Protein AF-A0A7R8UGR6-F1 (afdb_monomer)

Solvent-accessible surface area (backbone atoms only — not comparable to full-atom values): 8004 Å² total; per-residue (Å²): 139,78,96,63,92,82,66,78,64,69,28,29,43,31,26,79,87,44,77,44,77,36,47,58,69,53,43,36,77,51,13,57,44,44,37,56,45,52,74,43,79,51,64,78,60,85,64,46,69,46,80,46,58,93,48,58,53,70,36,54,51,51,53,52,47,24,60,75,66,64,51,84,88,84,47,89,92,46,41,62,59,38,37,55,51,24,58,71,39,39,22,60,75,56,40,56,50,43,53,53,48,52,55,52,53,52,47,46,61,51,35,70,74,47,83,78,77,91,76,77,84,82,75,79,86,65,75,88,81,79,82,128

Mean predicted aligned error: 9.88 Å

Sequence (132 aa):
MNQLSQSSFDLVLRVRGKEIPVHKLKLVGASRYFEGLFSGYFADSGNNVINL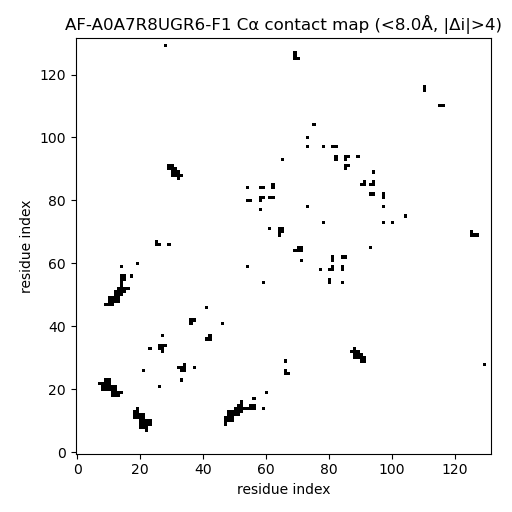DQFETAAVEMVVEFIYTGQMELSVDRVADIFEVADFLQVEELLQLCERFFIKSRIRSIASASGNLEISAVRPRYKPVYKH

Radius of gyration: 17.08 Å; Cα contacts (8 Å, |Δi|>4): 128; chains: 1; bounding box: 42×29×48 Å

Secondary structure (DSSP, 8-state):
--S-TTPPP-EEEEETTEEEEE-HHHHHTT-HHHHHHHHTTTSSS---EEE-TTS-HHHHHHHHHHHHHS-----TTTHHHHHHHHHHTT-HHHHHHHHHHHHHHHHHHHHHHS------------------

Nearest PDB structures (foldseek):
  8h3r-assembly1_B  TM=9.340E-01  e=1.798E-08  Homo sapien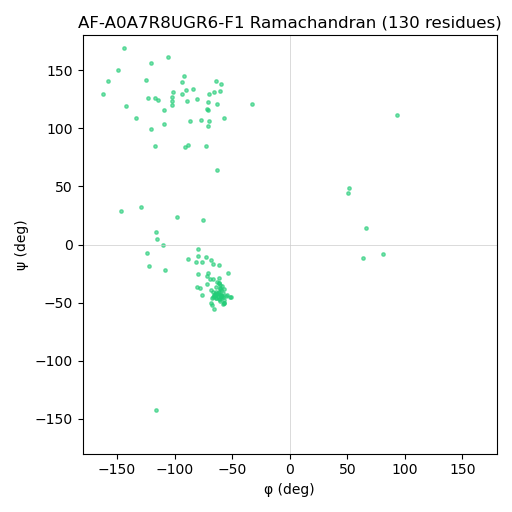s
  8h37-assembly1_A  TM=9.242E-01  e=2.336E-08  Homo sapiens
  9etw-assembly1_B  TM=8.847E-01  e=1.215E-08  Homo sapiens
  8h3f-assembly1_M  TM=9.057E-01  e=2.494E-08  Homo sapiens
  5x4m-assembly1_A  TM=9.221E-01  e=6.233E-08  Homo sapiens

Structure (mmCIF, N/CA/C/O backbone):
data_AF-A0A7R8UGR6-F1
#
_entry.id   AF-A0A7R8UGR6-F1
#
loop_
_atom_site.group_PDB
_atom_site.id
_atom_site.type_symbol
_atom_site.label_atom_id
_atom_site.label_alt_id
_atom_site.label_comp_id
_atom_site.label_asym_id
_atom_site.label_entity_id
_atom_site.label_seq_id
_atom_site.pdbx_PDB_ins_code
_atom_site.Cartn_x
_atom_site.Cartn_y
_atom_site.Cartn_z
_atom_site.occupancy
_atom_site.B_iso_or_equiv
_atom_site.auth_seq_id
_atom_site.auth_comp_id
_atom_site.auth_asym_id
_atom_site.auth_atom_id
_atom_site.pdbx_PDB_model_num
ATOM 1 N N . MET A 1 1 ? 9.221 -16.101 11.760 1.00 38.66 1 MET A N 1
ATOM 2 C CA . MET A 1 1 ? 7.775 -15.979 12.035 1.00 38.66 1 MET A CA 1
ATOM 3 C C . MET A 1 1 ? 7.638 -15.181 13.325 1.00 38.66 1 MET A C 1
ATOM 5 O O . MET A 1 1 ? 7.861 -15.747 14.383 1.00 38.66 1 MET A O 1
ATOM 9 N N . ASN A 1 2 ? 7.449 -13.857 13.243 1.00 40.53 2 ASN A N 1
ATOM 10 C CA . ASN A 1 2 ? 7.406 -12.980 14.425 1.00 40.53 2 ASN A CA 1
ATOM 11 C C . ASN A 1 2 ? 5.967 -12.817 14.938 1.00 40.53 2 ASN A C 1
ATOM 13 O O . ASN A 1 2 ? 5.024 -12.794 14.152 1.00 40.53 2 ASN A O 1
ATOM 17 N N . GLN A 1 3 ? 5.851 -12.726 16.262 1.00 43.88 3 GLN A N 1
ATOM 18 C CA . GLN A 1 3 ? 4.661 -12.835 17.114 1.00 43.88 3 GLN A CA 1
ATOM 19 C C . GLN A 1 3 ? 3.568 -11.763 16.895 1.00 43.88 3 GLN A C 1
ATOM 21 O O . GLN A 1 3 ? 3.258 -10.992 17.794 1.00 43.88 3 GLN A O 1
ATOM 26 N N . LEU A 1 4 ? 2.941 -11.720 15.719 1.00 50.66 4 LEU A N 1
ATOM 27 C CA . LEU A 1 4 ? 1.706 -10.952 15.477 1.00 50.66 4 LEU A CA 1
ATOM 28 C C . LEU A 1 4 ? 0.507 -11.847 15.123 1.00 50.66 4 LEU A C 1
ATOM 30 O O . LEU A 1 4 ? -0.547 -11.352 14.740 1.00 50.66 4 LEU A O 1
ATOM 34 N N . SER A 1 5 ? 0.629 -13.168 15.276 1.00 51.44 5 SER A N 1
ATOM 35 C CA . SER A 1 5 ? -0.395 -14.137 14.860 1.00 51.44 5 SER A CA 1
ATOM 36 C C . SER A 1 5 ? -1.632 -14.220 15.773 1.00 51.44 5 SER A C 1
ATOM 38 O O . SER A 1 5 ? -2.324 -15.232 15.738 1.00 51.44 5 SER A O 1
ATOM 40 N N . GLN A 1 6 ? -1.923 -13.195 16.584 1.00 49.22 6 GLN A N 1
ATOM 41 C CA . GLN A 1 6 ? -3.151 -13.100 17.395 1.00 49.22 6 GLN A CA 1
ATOM 42 C C . GLN A 1 6 ? -3.669 -11.654 17.580 1.00 49.22 6 GLN A C 1
ATOM 44 O O . GLN A 1 6 ? -4.308 -11.353 18.583 1.00 49.22 6 GLN A O 1
ATOM 49 N N . SER A 1 7 ? -3.425 -10.738 16.636 1.00 57.47 7 SER A N 1
ATOM 50 C CA . SER A 1 7 ? -4.112 -9.435 16.641 1.00 57.47 7 SER A CA 1
ATOM 51 C C . SER A 1 7 ? -5.360 -9.507 15.765 1.00 57.47 7 SER A C 1
ATOM 53 O O . SER A 1 7 ? -5.282 -9.944 14.620 1.00 57.47 7 SER A O 1
ATOM 55 N N . SER A 1 8 ? -6.508 -9.071 16.285 1.00 73.75 8 SER A N 1
ATOM 56 C CA . SER A 1 8 ? -7.666 -8.764 15.440 1.00 73.75 8 SER A CA 1
ATOM 57 C C . SER A 1 8 ? -7.270 -7.672 14.447 1.00 73.75 8 SER A C 1
ATOM 59 O O . SER A 1 8 ? -6.599 -6.712 14.831 1.00 73.75 8 SER A O 1
ATOM 61 N N . PHE A 1 9 ? -7.696 -7.797 13.192 1.00 83.38 9 PHE A N 1
ATOM 62 C CA . PHE A 1 9 ? -7.703 -6.664 12.271 1.00 83.38 9 PHE A CA 1
ATOM 63 C C . PHE A 1 9 ? -8.619 -5.578 12.854 1.00 83.38 9 PHE A C 1
ATOM 65 O O . PHE A 1 9 ? -9.721 -5.883 13.318 1.00 83.38 9 PHE A O 1
ATOM 72 N N . ASP A 1 10 ? -8.150 -4.335 12.879 1.00 88.81 10 ASP A N 1
ATOM 73 C CA . ASP A 1 10 ? -8.838 -3.174 13.464 1.00 88.81 10 ASP A CA 1
ATOM 74 C C . ASP A 1 10 ? -9.212 -2.124 12.404 1.00 88.81 10 ASP A C 1
ATOM 76 O O . ASP A 1 10 ? -9.730 -1.052 12.727 1.00 88.81 10 ASP A O 1
ATOM 80 N N . LEU A 1 11 ? -8.968 -2.448 11.130 1.00 91.69 11 LEU A N 1
ATOM 81 C CA . LEU A 1 11 ? -9.283 -1.641 9.962 1.00 91.69 11 LEU A CA 1
ATOM 82 C C . LEU A 1 11 ? -9.580 -2.530 8.749 1.00 91.69 11 LEU A C 1
ATOM 84 O O . LEU A 1 11 ? -9.020 -3.615 8.594 1.00 91.69 11 LEU A O 1
ATOM 88 N N . VAL A 1 12 ? -10.428 -2.036 7.856 1.00 94.62 12 VAL A N 1
ATOM 89 C CA . VAL A 1 12 ? -10.713 -2.613 6.546 1.00 94.62 12 VAL A CA 1
ATOM 90 C C . VAL A 1 12 ? -10.418 -1.569 5.475 1.00 94.62 12 VAL A C 1
ATOM 92 O O . VAL A 1 12 ? -10.951 -0.460 5.507 1.00 94.62 12 VAL A O 1
ATOM 95 N N . LEU A 1 13 ? -9.592 -1.930 4.495 1.00 96.44 13 LEU A N 1
ATOM 96 C CA . LEU A 1 13 ? -9.509 -1.189 3.240 1.00 96.44 13 LEU A CA 1
ATOM 97 C C . LEU A 1 13 ? -10.534 -1.785 2.280 1.00 96.44 13 LEU A C 1
ATOM 99 O O . LEU A 1 13 ? -10.506 -2.986 2.015 1.00 96.44 13 LEU A O 1
ATOM 103 N N . ARG A 1 14 ? -11.447 -0.965 1.770 1.00 97.44 14 ARG A N 1
ATOM 104 C CA . ARG A 1 14 ? -12.409 -1.376 0.751 1.00 97.44 14 ARG A CA 1
ATOM 105 C C . ARG A 1 14 ? -11.956 -0.859 -0.606 1.00 97.44 14 ARG A C 1
ATOM 107 O O . ARG A 1 14 ? -11.693 0.330 -0.756 1.00 97.44 14 ARG A O 1
ATOM 114 N N . VAL A 1 15 ? -11.866 -1.759 -1.580 1.00 97.69 15 VAL A N 1
ATOM 115 C CA . VAL A 1 15 ? -11.447 -1.452 -2.950 1.00 97.69 15 VAL A CA 1
ATOM 116 C C . VAL A 1 15 ? -12.400 -2.121 -3.924 1.00 97.69 15 VAL A C 1
ATOM 118 O O . VAL A 1 15 ? -12.400 -3.345 -4.065 1.00 97.69 15 VAL A O 1
ATOM 121 N N . ARG A 1 16 ? -13.229 -1.321 -4.590 1.00 95.25 16 ARG A N 1
ATOM 122 C CA . ARG A 1 16 ? -14.236 -1.752 -5.570 1.00 95.25 16 ARG A CA 1
ATOM 123 C C . ARG A 1 16 ? -15.122 -2.875 -5.028 1.00 95.25 16 ARG A C 1
ATOM 125 O O . ARG A 1 16 ? -15.365 -3.884 -5.683 1.00 95.25 16 ARG A O 1
ATOM 132 N N . GLY A 1 17 ? -15.560 -2.711 -3.781 1.00 92.88 17 GLY A N 1
ATOM 133 C CA . GLY A 1 17 ? -16.395 -3.680 -3.066 1.00 92.88 17 GLY A CA 1
ATOM 134 C C . GLY A 1 17 ? -15.650 -4.869 -2.448 1.00 92.88 17 GLY A C 1
ATOM 135 O O . GLY A 1 17 ? -16.260 -5.600 -1.672 1.00 92.88 17 GLY A O 1
ATOM 136 N N . LYS A 1 18 ? -14.348 -5.057 -2.714 1.00 96.88 18 LYS A N 1
ATOM 137 C CA . LYS A 1 18 ? -13.526 -6.050 -2.006 1.00 96.88 18 LYS A CA 1
ATOM 138 C C . LYS A 1 18 ? -13.013 -5.470 -0.695 1.00 96.88 18 LYS A C 1
ATOM 140 O O . LYS A 1 18 ? -12.498 -4.358 -0.673 1.00 96.88 18 LYS A O 1
ATOM 145 N N . GLU A 1 19 ? -13.118 -6.239 0.380 1.00 96.31 19 GLU A N 1
ATOM 146 C CA . GLU A 1 19 ? -12.635 -5.855 1.705 1.00 96.31 19 GLU A CA 1
ATOM 147 C C . GLU A 1 19 ? -11.299 -6.530 2.020 1.00 96.31 19 GLU A C 1
ATOM 149 O O . GLU A 1 19 ? -11.140 -7.737 1.843 1.00 96.31 19 GLU A O 1
ATOM 154 N N . ILE A 1 20 ? -10.340 -5.733 2.490 1.00 96.31 20 ILE A N 1
ATOM 155 C CA . ILE A 1 20 ? -8.992 -6.155 2.863 1.00 96.31 20 ILE A CA 1
ATOM 156 C C . ILE A 1 20 ? -8.798 -5.804 4.345 1.00 96.31 20 ILE A C 1
ATOM 158 O O . ILE A 1 20 ? -8.536 -4.641 4.673 1.00 96.31 20 ILE A O 1
ATOM 162 N N . PRO A 1 21 ? -8.955 -6.777 5.259 1.00 94.69 21 PRO A N 1
ATOM 163 C CA . PRO A 1 21 ? -8.688 -6.577 6.678 1.00 94.69 21 PRO A CA 1
ATOM 164 C C . PRO A 1 21 ? -7.200 -6.307 6.922 1.00 94.69 21 PRO A C 1
ATOM 166 O O . PRO A 1 21 ? -6.335 -7.029 6.423 1.00 94.69 21 PRO A O 1
ATOM 169 N N . VAL A 1 22 ? -6.889 -5.267 7.692 1.00 94.19 22 VAL A N 1
ATOM 170 C CA . VAL A 1 22 ? -5.517 -4.830 7.975 1.00 94.19 22 VAL A CA 1
ATOM 171 C C . VAL A 1 22 ? -5.376 -4.307 9.408 1.00 94.19 22 VAL A C 1
ATOM 173 O O . VAL A 1 22 ? -6.355 -4.119 10.124 1.00 94.19 22 VAL A O 1
ATOM 176 N N . HIS A 1 23 ? -4.129 -4.102 9.834 1.00 90.44 23 HIS A N 1
ATOM 177 C CA . HIS A 1 23 ? -3.788 -3.524 11.127 1.00 90.44 23 HIS A CA 1
ATOM 178 C C . HIS A 1 23 ? -3.397 -2.059 10.940 1.00 90.44 23 HIS A C 1
ATOM 180 O O . HIS A 1 23 ? -2.434 -1.781 10.214 1.00 90.44 23 HIS A O 1
ATOM 186 N N . LYS A 1 24 ? -4.066 -1.133 11.635 1.00 89.88 24 LYS A N 1
ATOM 187 C CA . LYS A 1 24 ? -3.743 0.306 11.601 1.00 89.88 24 LYS A CA 1
ATOM 188 C C . LYS A 1 24 ? -2.261 0.550 11.859 1.00 89.88 24 LYS A C 1
ATOM 190 O O . LYS A 1 24 ? -1.617 1.273 11.107 1.00 89.88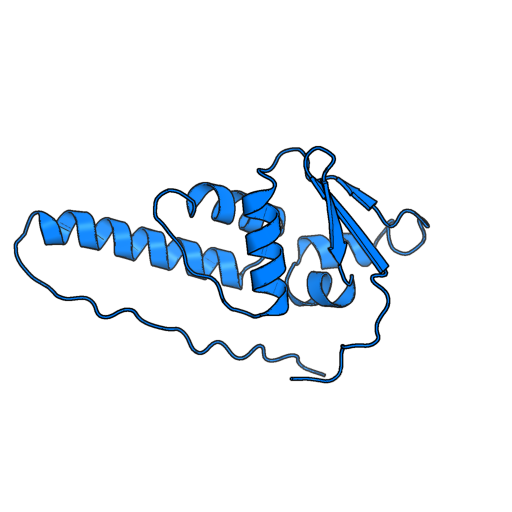 24 LYS A O 1
ATOM 195 N N . LEU A 1 25 ? -1.692 -0.126 12.859 1.00 89.31 25 LEU A N 1
ATOM 196 C CA . LEU A 1 25 ? -0.290 0.050 13.247 1.00 89.31 25 LEU A CA 1
ATOM 197 C C . LEU A 1 25 ? 0.696 -0.289 12.117 1.00 89.31 25 LEU A C 1
ATOM 199 O O . LEU A 1 25 ? 1.714 0.384 11.966 1.00 89.31 25 LEU A O 1
ATOM 203 N N . LYS A 1 26 ? 0.401 -1.317 11.308 1.00 91.69 26 LYS A N 1
ATOM 204 C CA . LYS A 1 26 ? 1.244 -1.675 10.158 1.00 91.69 26 LYS A CA 1
ATOM 205 C C . LYS A 1 26 ? 1.217 -0.593 9.092 1.00 91.69 26 LYS A C 1
ATOM 207 O O . LYS A 1 26 ? 2.262 -0.272 8.541 1.00 91.69 26 LYS A O 1
ATOM 212 N N . LEU A 1 27 ? 0.039 -0.031 8.844 1.00 93.81 27 LEU A N 1
ATOM 213 C CA . LEU A 1 27 ? -0.140 1.044 7.884 1.00 93.81 27 LEU A CA 1
ATOM 214 C C . LEU A 1 27 ? 0.551 2.333 8.340 1.00 93.81 27 LEU A C 1
ATOM 216 O O . LEU A 1 27 ? 1.373 2.854 7.600 1.00 93.81 27 LEU A O 1
ATOM 220 N N . VAL A 1 28 ? 0.296 2.798 9.568 1.00 91.94 28 VAL A N 1
ATOM 221 C CA . VAL A 1 28 ? 0.923 4.014 10.132 1.00 91.94 28 VAL A CA 1
ATOM 222 C C . VAL A 1 28 ? 2.445 3.942 10.062 1.00 91.94 28 VAL A C 1
ATOM 224 O O . VAL A 1 28 ? 3.090 4.903 9.666 1.00 91.94 28 VAL A O 1
ATOM 227 N N . GLY A 1 29 ? 3.028 2.789 10.401 1.00 91.00 29 GLY A N 1
ATOM 228 C CA . GLY A 1 29 ? 4.480 2.624 10.403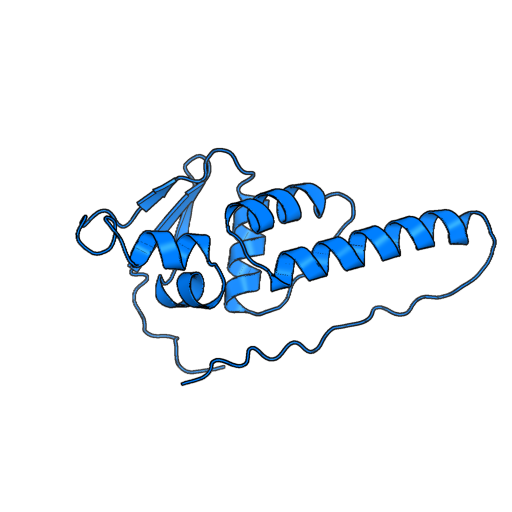 1.00 91.00 29 GLY A CA 1
ATOM 229 C C . GLY A 1 29 ? 5.141 2.659 9.020 1.00 91.00 29 GLY A C 1
ATOM 230 O O . GLY A 1 29 ? 6.362 2.743 8.960 1.00 91.00 29 GLY A O 1
ATOM 231 N N . ALA A 1 30 ? 4.371 2.561 7.933 1.00 93.88 30 ALA A N 1
ATOM 232 C CA . ALA A 1 30 ? 4.884 2.505 6.562 1.00 93.88 30 ALA A CA 1
ATOM 233 C C . ALA A 1 30 ? 4.314 3.597 5.638 1.00 93.88 30 ALA A C 1
ATOM 235 O O . ALA A 1 30 ? 4.740 3.709 4.493 1.00 93.88 30 ALA A O 1
ATOM 236 N N . SER A 1 31 ? 3.326 4.371 6.091 1.00 96.62 31 SER A N 1
ATOM 237 C CA . SER A 1 31 ? 2.565 5.299 5.255 1.00 96.62 31 SER A CA 1
ATOM 238 C C . SER A 1 31 ? 2.245 6.576 6.017 1.00 96.62 31 SER A C 1
AT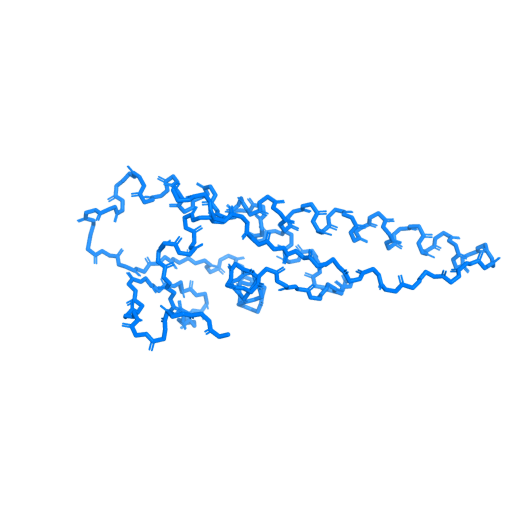OM 240 O O . SER A 1 31 ? 1.503 6.571 7.003 1.00 96.62 31 SER A O 1
ATOM 242 N N . ARG A 1 32 ? 2.741 7.698 5.488 1.00 94.88 32 ARG A N 1
ATOM 243 C CA . ARG A 1 32 ? 2.440 9.033 6.024 1.00 94.88 32 ARG A CA 1
ATOM 244 C C . ARG A 1 32 ? 0.976 9.422 5.849 1.00 94.88 32 ARG A C 1
ATOM 246 O O . ARG A 1 32 ? 0.432 10.138 6.686 1.00 94.88 32 ARG A O 1
ATOM 253 N N . TYR A 1 33 ? 0.319 8.916 4.804 1.00 94.62 33 TYR A N 1
ATOM 254 C CA . TYR A 1 33 ? -1.122 9.084 4.628 1.00 94.62 33 TYR A CA 1
ATOM 255 C C . TYR A 1 33 ? -1.887 8.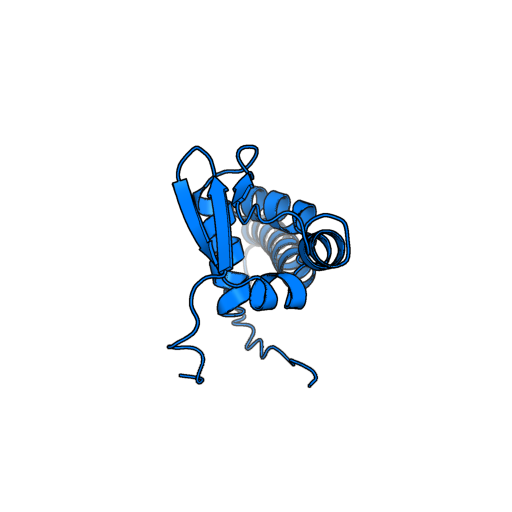516 5.829 1.00 94.62 33 TYR A C 1
ATOM 257 O O . TYR A 1 33 ? -2.701 9.215 6.430 1.00 94.62 33 TYR A O 1
ATOM 265 N N . PHE A 1 34 ? -1.598 7.270 6.219 1.00 93.00 34 PHE A N 1
ATOM 266 C CA . PHE A 1 34 ? -2.272 6.641 7.354 1.00 93.00 34 PHE A CA 1
ATOM 267 C C . PHE A 1 34 ? -1.837 7.239 8.697 1.00 93.00 34 PHE A C 1
ATOM 269 O O . PHE A 1 34 ? -2.675 7.379 9.584 1.00 93.00 34 PHE A O 1
ATOM 276 N N . GLU A 1 35 ? -0.578 7.658 8.848 1.00 91.56 35 GLU A N 1
ATOM 277 C CA . GLU A 1 35 ? -0.126 8.432 10.015 1.00 91.56 35 GLU A CA 1
ATOM 278 C C . GLU A 1 35 ? -0.934 9.731 10.186 1.00 91.56 35 GLU A C 1
ATOM 280 O O . GLU A 1 35 ? -1.484 9.989 11.259 1.00 91.56 35 GLU A O 1
ATOM 285 N N . GLY A 1 36 ? -1.079 10.525 9.122 1.00 91.25 36 GLY A N 1
ATOM 286 C CA . GLY A 1 36 ? -1.891 11.745 9.122 1.00 91.25 36 GLY A CA 1
ATOM 287 C C . GLY A 1 36 ? -3.379 11.472 9.357 1.00 91.25 36 GLY A C 1
ATOM 288 O O . GLY A 1 36 ? -4.036 12.177 10.122 1.00 91.25 36 GLY A O 1
ATOM 289 N N . LEU A 1 37 ? -3.916 10.414 8.746 1.00 89.38 37 LEU A N 1
ATOM 290 C CA . LEU A 1 37 ? -5.320 10.040 8.897 1.00 89.38 37 LEU A CA 1
ATOM 291 C C . LEU A 1 37 ? -5.654 9.628 10.339 1.00 89.38 37 LEU A C 1
ATOM 293 O O . LEU A 1 37 ? -6.673 10.058 10.883 1.00 89.38 37 LEU A O 1
ATOM 297 N N . PHE A 1 38 ? -4.799 8.817 10.966 1.00 85.94 38 PHE A N 1
ATOM 298 C CA . PHE A 1 38 ? -5.038 8.274 12.306 1.00 85.94 38 PHE A CA 1
ATOM 299 C C . PHE A 1 38 ? -4.540 9.163 13.447 1.00 85.94 38 PHE A C 1
ATOM 301 O O . PHE A 1 38 ? -4.941 8.940 14.584 1.00 85.94 38 PHE A O 1
ATOM 308 N N . SER A 1 39 ? -3.727 10.185 13.173 1.00 81.75 39 SER A N 1
ATOM 309 C CA . SER A 1 39 ? -3.416 11.239 14.152 1.00 81.75 39 SER A CA 1
ATOM 310 C C . SER A 1 39 ? -4.520 12.301 14.271 1.00 81.75 39 SER A C 1
ATOM 312 O O . SER A 1 39 ? -4.483 13.118 15.190 1.00 81.75 39 SER A O 1
ATOM 314 N N . GLY A 1 40 ? -5.509 12.290 13.367 1.00 68.69 40 GLY A N 1
ATOM 315 C CA . GLY A 1 40 ? -6.618 13.245 13.321 1.00 68.69 40 GLY A CA 1
ATOM 316 C C . GLY A 1 40 ? -8.002 12.624 13.552 1.00 68.69 40 GLY A C 1
ATOM 317 O O . GLY A 1 40 ? -8.188 11.712 14.353 1.00 68.69 40 GLY A O 1
ATOM 318 N N . TYR A 1 41 ? -8.999 13.129 12.817 1.00 55.66 41 TYR A N 1
ATOM 319 C CA . TYR A 1 41 ? -10.437 12.844 12.975 1.00 55.66 41 TYR A CA 1
ATOM 320 C C . TYR A 1 41 ? -10.844 11.357 12.970 1.00 55.66 41 TYR A C 1
ATOM 322 O O . TYR A 1 41 ? -11.898 11.017 13.507 1.00 55.66 41 TYR A O 1
ATOM 330 N N . PHE A 1 42 ? -10.055 10.463 12.363 1.00 62.38 42 PHE A N 1
ATOM 331 C CA . PHE A 1 42 ? -10.406 9.041 12.269 1.00 62.38 42 PHE A CA 1
ATOM 332 C C . PHE A 1 42 ? -10.085 8.230 13.527 1.00 62.38 42 PHE A C 1
ATOM 334 O O . PHE A 1 42 ? -10.620 7.127 13.657 1.00 62.38 42 PHE A O 1
ATOM 341 N N . ALA A 1 43 ? -9.275 8.756 14.455 1.00 61.81 43 ALA A N 1
ATOM 342 C CA . ALA A 1 43 ? -8.942 8.072 15.707 1.00 61.81 43 ALA A CA 1
ATOM 343 C C . ALA A 1 43 ? -10.195 7.715 16.533 1.00 61.81 43 ALA A C 1
ATOM 345 O O . ALA A 1 43 ? -10.283 6.601 17.045 1.00 61.81 43 ALA A O 1
ATOM 346 N N . ASP A 1 44 ? -11.191 8.611 16.555 1.00 58.84 44 ASP A N 1
ATOM 347 C CA . ASP A 1 44 ? -12.401 8.502 17.389 1.00 58.84 44 ASP A CA 1
ATOM 348 C C . ASP A 1 44 ? -13.694 8.219 16.602 1.00 58.84 44 ASP A C 1
ATOM 350 O O . ASP A 1 44 ? -14.772 8.097 17.180 1.00 58.84 44 ASP A O 1
ATOM 354 N N . SER A 1 45 ? -13.628 8.105 15.271 1.00 63.41 45 SER A N 1
ATOM 355 C CA . SER A 1 45 ? -14.833 8.076 14.420 1.00 63.41 45 SER A CA 1
ATOM 356 C C . SER A 1 45 ? -15.652 6.775 14.485 1.00 63.41 45 SER A C 1
ATOM 358 O O . SER A 1 45 ? -16.739 6.711 13.913 1.00 63.41 45 SER A O 1
ATOM 360 N N . GLY A 1 46 ? -15.130 5.711 15.108 1.00 66.31 46 GLY A N 1
ATOM 361 C CA . GLY A 1 46 ? -15.733 4.367 15.120 1.00 66.31 46 GLY A CA 1
ATOM 362 C C . GLY A 1 46 ? -15.831 3.688 13.742 1.00 66.31 46 GLY A C 1
ATOM 363 O O . GLY A 1 46 ? -16.083 2.485 13.666 1.00 66.31 46 GLY A O 1
ATOM 364 N N . ASN A 1 47 ? -15.601 4.426 12.651 1.00 71.25 47 ASN A N 1
ATOM 365 C CA . ASN A 1 47 ? -15.605 3.918 11.293 1.00 71.25 47 ASN A CA 1
ATOM 366 C C . ASN A 1 47 ? -14.219 3.372 10.939 1.00 71.25 47 ASN A C 1
ATOM 368 O O . ASN A 1 47 ? -13.267 4.115 10.708 1.00 71.25 47 ASN A O 1
ATOM 372 N N . ASN A 1 48 ? -14.124 2.048 10.885 1.00 86.50 48 ASN A N 1
ATOM 373 C CA . ASN A 1 48 ? -12.891 1.331 10.581 1.00 86.50 48 ASN A CA 1
ATOM 374 C C . ASN A 1 48 ? -12.812 0.906 9.106 1.00 86.50 48 ASN A C 1
ATOM 376 O O . ASN A 1 48 ? -12.110 -0.0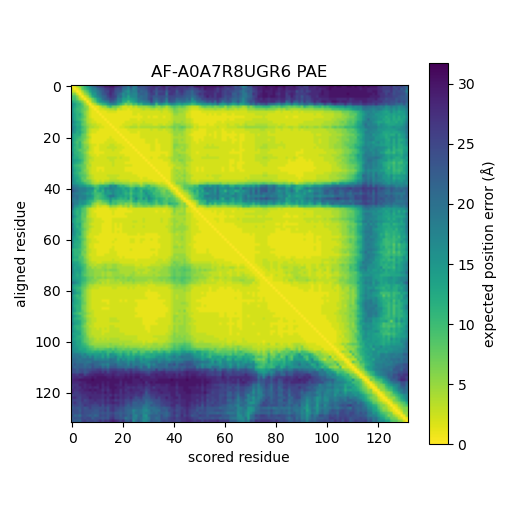51 8.796 1.00 86.50 48 ASN A O 1
ATOM 380 N N . VAL A 1 49 ? -13.524 1.587 8.200 1.00 92.19 49 VAL A N 1
ATOM 381 C CA . VAL A 1 49 ? -13.480 1.314 6.755 1.00 92.19 49 VAL A CA 1
ATOM 382 C C . VAL A 1 49 ? -12.942 2.523 5.997 1.00 92.19 49 VAL A C 1
ATOM 384 O O . VAL A 1 49 ? -13.482 3.623 6.105 1.00 92.19 49 VAL A O 1
ATOM 387 N N . ILE A 1 50 ? -11.907 2.306 5.185 1.00 93.62 50 ILE A N 1
ATOM 388 C CA . ILE A 1 50 ? -11.345 3.310 4.271 1.00 93.62 50 ILE A CA 1
ATOM 389 C C . ILE A 1 50 ? -11.575 2.841 2.840 1.00 93.62 50 ILE A C 1
ATOM 391 O O . ILE A 1 50 ? -11.161 1.742 2.479 1.00 93.62 50 ILE A O 1
ATOM 395 N N . ASN A 1 51 ? -12.225 3.674 2.026 1.00 95.94 51 ASN A N 1
ATOM 396 C CA . ASN A 1 51 ? -12.481 3.366 0.620 1.00 95.94 51 ASN A CA 1
ATOM 397 C C . ASN A 1 51 ? -11.327 3.864 -0.258 1.00 95.94 51 ASN A C 1
ATOM 399 O O . ASN A 1 51 ? -10.893 5.008 -0.128 1.00 95.94 51 ASN A O 1
ATOM 403 N N . LEU A 1 52 ? -10.871 3.003 -1.162 1.00 97.19 52 LEU A N 1
ATOM 404 C CA . LEU A 1 52 ? -9.780 3.238 -2.111 1.00 97.19 52 LEU A CA 1
ATOM 405 C C . LEU A 1 52 ? -10.216 2.871 -3.543 1.00 97.19 52 LEU A C 1
ATOM 407 O O . LEU A 1 52 ? -9.418 2.398 -4.349 1.00 97.19 52 LEU A O 1
ATOM 411 N N . ASP A 1 53 ? -11.503 3.056 -3.852 1.00 97.06 53 ASP A N 1
ATOM 412 C CA . ASP A 1 53 ? -12.150 2.611 -5.096 1.00 97.06 53 ASP A CA 1
ATOM 413 C C . ASP A 1 53 ? -11.565 3.240 -6.372 1.00 97.06 53 ASP A C 1
ATOM 415 O O . ASP A 1 53 ? -11.755 2.702 -7.466 1.00 97.06 53 ASP A O 1
ATOM 419 N N . GLN A 1 54 ? -10.822 4.343 -6.239 1.00 97.00 54 GLN A N 1
ATOM 420 C CA . GLN A 1 54 ? -10.083 4.959 -7.338 1.00 97.00 54 GLN A CA 1
ATOM 421 C C . GLN A 1 54 ? -8.929 4.086 -7.864 1.00 97.00 54 GLN A C 1
ATOM 423 O O . GLN A 1 54 ? -8.473 4.316 -8.978 1.00 97.00 54 GLN A O 1
ATOM 428 N N . PHE A 1 55 ? -8.482 3.077 -7.108 1.00 97.56 55 PHE A N 1
ATOM 429 C CA . PHE A 1 55 ? -7.359 2.212 -7.479 1.00 97.56 55 PHE A CA 1
ATOM 430 C C . PHE A 1 55 ? -7.792 0.816 -7.929 1.00 97.56 55 PHE A C 1
ATOM 432 O O . PHE A 1 55 ? -8.884 0.330 -7.623 1.00 97.56 55 PHE A O 1
ATOM 439 N N . GLU A 1 56 ? -6.890 0.136 -8.636 1.00 96.19 56 GLU A N 1
ATOM 440 C CA . GLU A 1 56 ? -7.029 -1.286 -8.930 1.00 96.19 56 GLU A CA 1
ATOM 441 C C . GLU A 1 56 ? -6.841 -2.125 -7.662 1.00 96.19 56 GLU A C 1
ATOM 443 O O . GLU A 1 56 ? -5.831 -2.019 -6.961 1.00 96.19 56 GLU A O 1
ATOM 448 N N . THR A 1 57 ? -7.789 -3.029 -7.397 1.00 96.94 57 THR A N 1
ATOM 449 C CA . THR A 1 57 ? -7.786 -3.903 -6.214 1.00 96.94 57 THR A CA 1
ATOM 450 C C . THR A 1 57 ? -6.467 -4.648 -6.047 1.00 96.94 57 THR A C 1
ATOM 452 O O . THR A 1 57 ? -5.900 -4.675 -4.959 1.00 96.94 57 THR A O 1
ATOM 455 N N . ALA A 1 58 ? -5.939 -5.203 -7.137 1.00 96.06 58 ALA A N 1
ATOM 456 C CA . ALA A 1 58 ? -4.705 -5.970 -7.089 1.00 96.06 58 ALA A CA 1
ATOM 457 C C . ALA A 1 58 ? -3.468 -5.098 -6.803 1.00 96.06 58 ALA A C 1
ATOM 459 O O . ALA A 1 58 ? -2.525 -5.580 -6.183 1.00 96.06 58 ALA A O 1
ATOM 460 N N . ALA A 1 59 ? -3.461 -3.823 -7.215 1.00 96.81 59 ALA A N 1
ATOM 461 C CA . ALA A 1 59 ? -2.382 -2.900 -6.865 1.00 96.81 59 ALA A CA 1
ATOM 462 C C . ALA A 1 59 ? -2.390 -2.606 -5.359 1.00 96.81 59 ALA A C 1
ATOM 464 O O . ALA A 1 59 ? -1.356 -2.737 -4.708 1.00 96.81 59 ALA A O 1
ATOM 465 N N . VAL A 1 60 ? -3.566 -2.323 -4.788 1.00 98.12 60 VAL A N 1
ATOM 466 C CA . VAL A 1 60 ? -3.718 -2.112 -3.339 1.00 98.12 60 VAL A CA 1
ATOM 467 C C . VAL A 1 60 ? -3.298 -3.350 -2.544 1.00 98.12 60 VAL A C 1
ATOM 469 O O . VAL A 1 60 ? -2.567 -3.216 -1.567 1.00 98.12 60 VAL A O 1
ATOM 472 N N . GLU A 1 61 ? -3.689 -4.554 -2.972 1.00 97.19 61 GLU A N 1
ATOM 473 C CA . GLU A 1 61 ? -3.276 -5.802 -2.313 1.00 97.19 61 GLU A CA 1
ATOM 474 C C . GLU A 1 61 ? -1.755 -5.978 -2.295 1.00 97.19 61 GLU A C 1
ATOM 476 O O . GLU A 1 61 ? -1.195 -6.294 -1.248 1.00 97.19 61 GLU A O 1
ATOM 481 N N . MET A 1 62 ? -1.078 -5.706 -3.414 1.00 95.94 62 MET A N 1
ATOM 482 C CA . MET A 1 62 ? 0.383 -5.777 -3.482 1.00 95.94 62 MET A CA 1
ATOM 483 C C . MET A 1 62 ? 1.047 -4.736 -2.570 1.00 95.94 62 MET A C 1
ATOM 485 O O . MET A 1 62 ? 2.009 -5.059 -1.874 1.00 95.94 62 MET A O 1
ATOM 489 N N . VAL A 1 63 ? 0.543 -3.496 -2.527 1.00 97.44 63 VAL A N 1
ATOM 490 C CA . VAL A 1 63 ? 1.079 -2.468 -1.614 1.00 97.44 63 VAL A CA 1
ATOM 491 C C . VAL A 1 63 ? 0.880 -2.874 -0.153 1.00 97.44 63 VAL A C 1
ATOM 493 O O . VAL A 1 63 ? 1.805 -2.748 0.649 1.00 97.44 63 VAL A O 1
ATOM 496 N N . VAL A 1 64 ? -0.287 -3.420 0.201 1.00 96.94 64 VAL A N 1
ATOM 497 C CA . VAL A 1 64 ? -0.538 -3.951 1.548 1.00 96.94 64 VAL A CA 1
ATOM 498 C C . VAL A 1 64 ? 0.419 -5.102 1.855 1.00 96.94 64 VAL A C 1
ATOM 500 O O . VAL A 1 64 ? 1.051 -5.098 2.908 1.00 96.94 64 VAL A O 1
ATOM 503 N N . GLU A 1 65 ? 0.602 -6.057 0.945 1.00 95.25 65 GLU A N 1
ATOM 504 C CA . GLU A 1 65 ? 1.559 -7.150 1.130 1.00 95.25 65 GLU A CA 1
ATOM 505 C C . GLU A 1 65 ? 2.985 -6.625 1.355 1.00 95.25 65 GLU A C 1
ATOM 507 O O . GLU A 1 65 ? 3.679 -7.083 2.270 1.00 95.25 65 GLU A O 1
ATOM 512 N N . PHE A 1 66 ? 3.402 -5.603 0.605 1.00 94.88 66 PHE A N 1
ATOM 513 C CA . PHE A 1 66 ? 4.687 -4.939 0.805 1.00 94.88 66 PHE A CA 1
ATOM 514 C C . PHE A 1 66 ? 4.797 -4.287 2.186 1.00 94.88 66 PHE A C 1
ATOM 516 O O . PHE A 1 66 ? 5.816 -4.459 2.849 1.00 94.88 66 PHE A O 1
ATOM 523 N N . ILE A 1 67 ? 3.757 -3.611 2.680 1.00 94.06 67 ILE A N 1
ATOM 524 C CA . ILE A 1 67 ? 3.754 -3.030 4.035 1.00 94.06 67 ILE A CA 1
ATOM 525 C C . ILE A 1 67 ? 3.966 -4.113 5.111 1.00 94.06 67 ILE A C 1
ATOM 527 O O . ILE A 1 67 ? 4.628 -3.882 6.128 1.00 94.06 67 ILE A O 1
ATOM 531 N N . TYR A 1 68 ? 3.431 -5.317 4.901 1.00 92.19 68 TYR A N 1
ATOM 532 C CA . TYR A 1 68 ? 3.565 -6.416 5.861 1.00 92.19 68 TYR A CA 1
ATOM 533 C C . TYR A 1 68 ? 4.905 -7.143 5.778 1.00 92.19 68 TYR A C 1
ATOM 535 O O . TYR A 1 68 ? 5.421 -7.593 6.807 1.00 92.19 68 TYR A O 1
ATOM 543 N N . THR A 1 69 ? 5.448 -7.295 4.573 1.00 90.44 69 THR A N 1
ATOM 544 C CA . THR A 1 69 ? 6.587 -8.183 4.302 1.00 90.44 69 THR A CA 1
ATOM 545 C C . THR A 1 69 ? 7.889 -7.433 4.025 1.00 90.44 69 THR A C 1
ATOM 547 O O . THR A 1 69 ? 8.970 -8.000 4.188 1.00 90.44 69 THR A O 1
ATOM 550 N N . GLY A 1 70 ? 7.803 -6.169 3.611 1.00 88.75 70 GLY A N 1
ATOM 551 C CA . GLY A 1 70 ? 8.903 -5.387 3.048 1.00 88.75 70 GLY A CA 1
ATOM 552 C C . GLY A 1 70 ? 9.390 -5.907 1.691 1.00 88.75 70 GLY A C 1
ATOM 553 O O . GLY A 1 70 ? 10.497 -5.565 1.273 1.00 88.75 70 GLY A O 1
ATOM 554 N N . GLN A 1 71 ? 8.625 -6.784 1.033 1.00 87.12 71 GLN A N 1
ATOM 555 C CA . GLN A 1 71 ? 9.010 -7.448 -0.209 1.00 87.12 71 GLN A CA 1
ATOM 556 C C . GLN A 1 71 ? 7.968 -7.219 -1.297 1.00 87.12 71 GLN A C 1
ATOM 558 O O . GLN A 1 71 ? 6.770 -7.213 -1.039 1.00 87.12 71 GLN A O 1
ATOM 563 N N . MET A 1 72 ? 8.449 -7.023 -2.523 1.00 88.94 72 MET A N 1
ATOM 564 C CA . MET A 1 72 ? 7.617 -6.930 -3.715 1.00 88.94 72 MET A CA 1
ATOM 565 C C . MET A 1 72 ? 8.454 -7.259 -4.949 1.00 88.94 72 MET A C 1
ATOM 567 O O . MET A 1 72 ? 9.613 -6.845 -5.056 1.00 88.94 72 MET A O 1
ATOM 571 N N . GLU A 1 73 ? 7.849 -7.977 -5.888 1.00 84.50 73 GLU A N 1
ATOM 572 C CA . GLU A 1 73 ? 8.381 -8.168 -7.231 1.00 84.50 73 GLU A CA 1
ATOM 573 C C . GLU A 1 73 ? 7.627 -7.255 -8.200 1.00 84.50 73 GLU A C 1
ATOM 575 O O . GLU A 1 73 ? 6.407 -7.332 -8.324 1.00 84.50 73 GLU A O 1
ATOM 580 N N . LEU A 1 74 ? 8.358 -6.352 -8.857 1.00 87.00 74 LEU A N 1
ATOM 581 C CA . LEU A 1 74 ? 7.789 -5.408 -9.815 1.00 87.00 74 LEU A CA 1
ATOM 582 C C . LEU A 1 74 ? 7.881 -5.960 -11.237 1.00 87.00 74 LEU A C 1
ATOM 584 O O . LEU A 1 74 ? 8.918 -6.487 -11.646 1.00 87.00 74 LEU A O 1
ATOM 588 N N . SER A 1 75 ? 6.819 -5.751 -12.010 1.00 86.81 75 SER A N 1
ATOM 589 C CA . SER A 1 75 ? 6.790 -5.971 -13.455 1.00 86.81 75 SER A CA 1
ATOM 590 C C . SER A 1 75 ? 6.455 -4.674 -14.191 1.00 86.81 75 SER A C 1
ATOM 592 O O . SER A 1 75 ? 5.845 -3.761 -13.631 1.00 86.81 75 SER A O 1
ATOM 594 N N . VAL A 1 76 ? 6.856 -4.589 -15.463 1.00 83.75 76 VAL A N 1
ATOM 595 C CA . VAL A 1 76 ? 6.634 -3.399 -16.305 1.00 83.75 76 VAL A CA 1
ATOM 596 C C . VAL A 1 76 ? 5.145 -3.093 -16.456 1.00 83.75 76 VAL A C 1
ATOM 598 O O . VAL A 1 76 ? 4.764 -1.929 -16.445 1.00 83.75 76 VAL A O 1
ATOM 601 N N . ASP A 1 77 ? 4.311 -4.129 -16.505 1.00 86.38 77 ASP A N 1
ATOM 602 C CA . ASP A 1 77 ? 2.869 -3.988 -16.714 1.00 86.38 77 ASP A CA 1
ATOM 603 C C . ASP A 1 77 ? 2.118 -3.504 -15.465 1.00 86.38 77 ASP A C 1
ATOM 605 O O . ASP A 1 77 ? 0.964 -3.113 -15.569 1.00 86.38 77 ASP A O 1
ATOM 609 N N . ARG A 1 78 ? 2.742 -3.560 -14.278 1.00 86.38 78 ARG A N 1
ATOM 610 C CA . ARG A 1 78 ? 2.072 -3.278 -12.992 1.00 86.38 78 ARG A CA 1
ATOM 611 C C . ARG A 1 78 ? 2.707 -2.157 -12.187 1.00 86.38 78 ARG A C 1
ATOM 613 O O . ARG A 1 78 ? 2.077 -1.630 -11.277 1.00 86.38 78 ARG A O 1
ATOM 620 N N . VAL A 1 79 ? 3.957 -1.803 -12.487 1.00 90.31 79 VAL A N 1
ATOM 621 C CA . VAL A 1 79 ? 4.705 -0.802 -11.715 1.00 90.31 79 VAL A CA 1
ATOM 622 C C . VAL A 1 79 ? 4.039 0.576 -11.736 1.00 90.31 79 VAL A C 1
ATOM 624 O O . VAL A 1 79 ? 4.174 1.304 -10.762 1.00 90.31 79 VAL A O 1
ATOM 627 N N . ALA A 1 80 ? 3.299 0.923 -12.796 1.00 91.88 80 ALA A N 1
ATOM 628 C CA . ALA A 1 80 ? 2.555 2.180 -12.866 1.00 91.88 80 ALA A CA 1
ATOM 629 C C . ALA A 1 80 ? 1.427 2.220 -11.822 1.00 91.88 80 ALA A C 1
ATOM 631 O O . ALA A 1 80 ? 1.445 3.086 -10.953 1.00 91.88 80 ALA A O 1
ATOM 632 N N . ASP A 1 81 ? 0.535 1.226 -11.822 1.00 95.25 81 ASP A N 1
ATOM 633 C CA . ASP A 1 81 ? -0.561 1.137 -10.847 1.00 95.25 81 ASP A CA 1
ATOM 634 C C . ASP A 1 81 ? -0.038 1.065 -9.403 1.00 95.25 81 ASP A C 1
ATOM 636 O O . ASP A 1 81 ? -0.593 1.670 -8.488 1.00 95.25 81 ASP A O 1
ATOM 640 N N . ILE A 1 82 ? 1.059 0.330 -9.182 1.00 96.12 82 ILE A N 1
ATOM 641 C CA . ILE A 1 82 ? 1.706 0.233 -7.866 1.00 96.12 82 ILE A CA 1
ATOM 642 C C . ILE A 1 82 ? 2.262 1.593 -7.438 1.00 96.12 82 ILE A C 1
ATOM 644 O O . ILE A 1 82 ? 2.112 1.967 -6.276 1.00 96.12 82 ILE A O 1
ATOM 648 N N . PHE A 1 83 ? 2.895 2.325 -8.358 1.00 95.81 83 PHE A N 1
ATOM 649 C CA . PHE A 1 83 ? 3.420 3.659 -8.090 1.00 95.81 83 PHE A CA 1
ATOM 650 C C . PHE A 1 83 ? 2.297 4.629 -7.717 1.00 95.81 83 PHE A C 1
ATOM 652 O O . PHE A 1 83 ? 2.433 5.324 -6.720 1.00 95.81 83 PHE A O 1
ATOM 659 N N . GLU A 1 84 ? 1.176 4.631 -8.444 1.00 97.56 84 GLU A N 1
ATOM 660 C CA . GLU A 1 84 ? 0.028 5.498 -8.138 1.00 97.56 84 GLU A CA 1
ATOM 661 C C . GLU A 1 84 ? -0.531 5.249 -6.730 1.00 97.56 84 GLU A C 1
ATOM 663 O O . GLU A 1 84 ? -0.779 6.192 -5.975 1.00 97.56 84 GLU A O 1
ATOM 668 N N . VAL A 1 85 ? -0.680 3.979 -6.338 1.00 98.31 85 VAL A N 1
ATOM 669 C CA . VAL A 1 85 ? -1.126 3.623 -4.983 1.00 98.31 85 VAL A CA 1
ATOM 670 C C . VAL A 1 85 ? -0.082 4.030 -3.941 1.00 98.31 85 VAL A C 1
ATOM 672 O O . VAL A 1 85 ? -0.438 4.577 -2.897 1.00 98.31 85 VAL A O 1
ATOM 675 N N . ALA A 1 86 ? 1.200 3.763 -4.198 1.00 97.19 86 ALA A N 1
ATOM 676 C CA . ALA A 1 86 ? 2.288 4.100 -3.284 1.00 97.19 86 ALA A CA 1
ATOM 677 C C . ALA A 1 86 ? 2.435 5.614 -3.085 1.00 97.19 86 ALA A C 1
ATOM 679 O O . ALA A 1 86 ? 2.716 6.043 -1.968 1.00 97.19 86 ALA A O 1
ATOM 680 N N . ASP A 1 87 ? 2.214 6.405 -4.135 1.00 98.00 87 ASP A N 1
ATOM 681 C CA . ASP A 1 87 ? 2.258 7.868 -4.106 1.00 98.00 87 ASP A CA 1
ATOM 682 C C . ASP A 1 87 ? 1.103 8.424 -3.278 1.00 98.00 87 ASP A C 1
ATOM 684 O O . ASP A 1 87 ? 1.315 9.150 -2.305 1.00 98.00 87 ASP A O 1
ATOM 688 N N . PHE A 1 88 ? -0.120 7.972 -3.566 1.00 98.12 88 PHE A N 1
ATOM 689 C CA . PHE A 1 88 ? -1.300 8.378 -2.808 1.00 98.12 88 PHE A CA 1
ATOM 690 C C . PHE A 1 88 ? -1.197 8.009 -1.325 1.00 98.12 88 PHE A C 1
ATOM 692 O O . PHE A 1 88 ? -1.490 8.824 -0.449 1.00 98.12 88 PHE A O 1
ATOM 699 N N . LEU A 1 89 ? -0.763 6.780 -1.033 1.00 97.56 89 LEU A N 1
ATOM 700 C CA . LEU A 1 89 ? -0.573 6.307 0.335 1.00 97.56 89 LEU A CA 1
ATOM 701 C C . LEU A 1 89 ? 0.739 6.805 0.955 1.00 97.56 89 LEU A C 1
ATOM 703 O O . LEU A 1 89 ? 0.980 6.550 2.132 1.00 97.56 89 LEU A O 1
ATOM 707 N N . GLN A 1 90 ? 1.584 7.523 0.217 1.00 97.62 90 GLN A N 1
ATOM 708 C CA . GLN A 1 90 ? 2.867 8.044 0.689 1.00 97.62 90 GLN A CA 1
ATOM 709 C C . GLN A 1 90 ? 3.751 6.960 1.340 1.00 97.62 90 GLN A C 1
ATOM 711 O O . GLN A 1 90 ? 4.257 7.134 2.454 1.00 97.62 90 GLN A O 1
ATOM 716 N N . VAL A 1 91 ? 3.899 5.821 0.654 1.00 97.44 91 VAL A N 1
ATOM 717 C CA . VAL A 1 91 ? 4.784 4.707 1.038 1.00 97.44 91 VAL A CA 1
ATOM 718 C C . VAL A 1 91 ? 6.150 4.923 0.385 1.00 97.44 91 VAL A C 1
ATOM 720 O O . VAL A 1 91 ? 6.446 4.406 -0.695 1.00 97.44 91 VAL A O 1
ATOM 723 N N . GLU A 1 92 ? 6.981 5.725 1.044 1.00 95.00 92 GLU A N 1
ATOM 724 C CA . GLU A 1 92 ? 8.251 6.245 0.519 1.00 95.00 92 GLU A CA 1
ATOM 725 C C . GLU A 1 92 ? 9.210 5.141 0.040 1.00 95.00 92 GLU A C 1
ATOM 727 O O . GLU A 1 92 ? 9.778 5.219 -1.051 1.00 95.00 92 GLU A O 1
ATOM 732 N N . GLU A 1 93 ? 9.370 4.060 0.806 1.00 91.88 93 GLU A N 1
ATOM 733 C CA . GLU A 1 93 ? 10.258 2.962 0.418 1.00 91.88 93 GLU A CA 1
ATOM 734 C C . GLU A 1 93 ? 9.813 2.267 -0.873 1.00 91.88 93 GLU A C 1
ATOM 736 O O . GLU A 1 93 ? 10.654 1.795 -1.651 1.00 91.88 93 GLU A O 1
ATOM 741 N N . LEU A 1 94 ? 8.499 2.207 -1.107 1.00 94.25 94 LEU A N 1
ATOM 742 C CA . LEU A 1 94 ? 7.928 1.613 -2.308 1.00 94.25 94 LEU A CA 1
ATOM 743 C C . LEU A 1 94 ? 8.045 2.556 -3.509 1.00 94.25 94 LEU A C 1
ATOM 745 O O . LEU A 1 94 ? 8.368 2.089 -4.604 1.00 94.25 94 LEU A O 1
ATOM 749 N N . LEU A 1 95 ? 7.886 3.867 -3.307 1.00 93.88 95 LEU A N 1
ATOM 750 C CA . LEU A 1 95 ? 8.152 4.875 -4.339 1.00 93.88 95 LEU A CA 1
ATOM 751 C C . LEU A 1 95 ? 9.588 4.765 -4.851 1.00 93.88 95 LEU A C 1
ATOM 753 O O . LEU A 1 95 ? 9.811 4.563 -6.046 1.00 93.88 95 LEU A O 1
ATOM 757 N N . GLN A 1 96 ? 10.563 4.737 -3.943 1.00 92.25 96 GLN A N 1
ATOM 758 C CA . GLN A 1 96 ? 11.969 4.573 -4.311 1.00 92.25 96 GLN A CA 1
ATOM 759 C C . GLN A 1 96 ? 12.242 3.234 -5.014 1.00 92.25 96 GLN A C 1
ATOM 761 O O . GLN A 1 96 ? 13.136 3.130 -5.861 1.00 92.25 96 GLN A O 1
ATOM 766 N N . LEU A 1 97 ? 11.515 2.167 -4.660 1.00 90.81 97 LEU A N 1
ATOM 767 C CA . LEU A 1 97 ? 11.621 0.883 -5.353 1.00 90.81 97 LEU A CA 1
ATOM 768 C C . LEU A 1 97 ? 11.111 0.981 -6.797 1.00 90.81 97 LEU A C 1
ATOM 770 O O . LEU A 1 97 ? 11.801 0.508 -7.705 1.00 90.81 97 LEU A O 1
ATOM 774 N N . CYS A 1 98 ? 9.965 1.626 -7.005 1.00 91.38 98 CYS A N 1
ATOM 775 C CA . CYS A 1 98 ? 9.378 1.855 -8.322 1.00 91.38 98 CYS A CA 1
ATOM 776 C C . CYS A 1 98 ? 10.269 2.753 -9.193 1.00 91.38 98 CYS A C 1
ATOM 778 O O . CYS A 1 98 ? 10.578 2.392 -10.327 1.00 91.38 98 CYS A O 1
ATOM 780 N N . GLU A 1 99 ? 10.791 3.858 -8.656 1.00 89.50 99 GLU A N 1
ATOM 781 C CA . GLU A 1 99 ? 11.728 4.747 -9.358 1.00 89.50 99 GLU A CA 1
ATOM 782 C C . GLU A 1 99 ? 12.985 4.009 -9.835 1.00 89.50 99 GLU A C 1
ATOM 784 O O . GLU A 1 99 ? 13.371 4.088 -11.008 1.00 89.50 99 GLU A O 1
ATOM 789 N N . ARG A 1 100 ? 13.606 3.212 -8.952 1.00 89.12 100 ARG A N 1
ATOM 790 C CA . ARG A 1 100 ? 14.755 2.372 -9.325 1.00 89.12 100 ARG A CA 1
ATOM 791 C C . ARG A 1 100 ? 14.389 1.371 -10.415 1.00 89.12 100 ARG A C 1
ATOM 793 O O . ARG A 1 100 ? 15.214 1.099 -11.291 1.00 89.12 100 ARG A O 1
ATOM 800 N N . PHE A 1 101 ? 13.186 0.805 -10.365 1.00 88.00 101 PHE A N 1
ATOM 801 C CA . PHE A 1 101 ? 12.702 -0.111 -11.389 1.00 88.00 101 PHE A CA 1
ATOM 802 C C . PHE A 1 101 ? 12.506 0.591 -12.741 1.00 88.00 101 PHE A C 1
ATOM 804 O O . PHE A 1 101 ? 12.956 0.059 -13.759 1.00 88.00 101 PHE A O 1
ATOM 811 N N . PHE A 1 102 ? 11.933 1.798 -12.770 1.00 84.50 102 PHE A N 1
ATOM 812 C CA . PHE A 1 102 ? 11.780 2.592 -13.994 1.00 84.50 102 PHE A CA 1
ATOM 813 C C . PHE A 1 102 ? 13.128 2.928 -14.633 1.00 84.50 102 PHE A C 1
ATOM 815 O O . PHE A 1 102 ? 13.313 2.712 -15.833 1.00 84.50 102 PHE A O 1
ATOM 822 N N . ILE A 1 103 ? 14.101 3.386 -13.840 1.00 84.00 103 ILE A N 1
ATOM 823 C CA . ILE A 1 103 ? 15.452 3.697 -14.332 1.00 84.00 103 ILE A CA 1
ATOM 824 C C . ILE A 1 103 ? 16.102 2.444 -14.930 1.00 84.00 103 ILE A C 1
ATOM 826 O O . ILE A 1 103 ? 16.596 2.479 -16.059 1.00 84.00 103 ILE A O 1
ATOM 830 N N . LYS A 1 104 ? 16.056 1.312 -14.216 1.00 79.19 104 LYS A N 1
ATOM 831 C CA . LYS A 1 104 ? 16.610 0.040 -14.706 1.00 79.19 104 LYS A CA 1
ATOM 832 C C . LYS A 1 104 ? 15.925 -0.441 -15.982 1.00 79.19 104 LYS A C 1
ATOM 834 O O . LYS A 1 104 ? 16.607 -0.919 -16.884 1.00 79.19 104 LYS A O 1
ATOM 839 N N . SER A 1 105 ? 14.605 -0.310 -16.073 1.00 78.12 105 SER A N 1
ATOM 840 C CA . SER A 1 105 ? 13.833 -0.736 -17.246 1.00 78.12 105 SER A CA 1
ATOM 841 C C . SER A 1 105 ? 14.139 0.132 -18.469 1.00 78.12 105 SER A C 1
ATOM 843 O O . SER A 1 105 ? 14.327 -0.397 -19.564 1.00 78.12 105 SER A O 1
ATOM 845 N N . ARG A 1 106 ? 14.309 1.449 -18.281 1.00 74.75 106 ARG A N 1
ATOM 846 C CA . ARG A 1 106 ? 14.764 2.362 -19.343 1.00 74.75 106 ARG A CA 1
ATOM 847 C C . ARG A 1 106 ? 16.178 2.030 -19.815 1.00 74.75 106 ARG A C 1
ATOM 849 O O . ARG A 1 106 ? 16.402 1.939 -21.018 1.00 74.75 106 ARG A O 1
ATOM 856 N N . ILE A 1 107 ? 17.113 1.794 -18.891 1.00 71.25 107 ILE A N 1
ATOM 857 C CA . ILE A 1 107 ? 18.484 1.386 -19.240 1.00 71.25 107 ILE A CA 1
ATOM 858 C C . ILE A 1 107 ? 18.474 0.045 -19.978 1.00 71.25 107 ILE A C 1
ATOM 860 O O . ILE A 1 107 ? 19.170 -0.084 -20.978 1.00 71.25 107 ILE A O 1
ATOM 864 N N . ARG A 1 108 ? 17.656 -0.929 -19.553 1.00 66.12 108 ARG A N 1
ATOM 865 C CA . ARG A 1 108 ? 17.508 -2.214 -20.254 1.00 66.12 108 ARG A CA 1
ATOM 866 C C . ARG A 1 108 ? 17.049 -2.016 -21.694 1.00 66.12 108 ARG A C 1
ATOM 868 O O . ARG A 1 108 ? 17.639 -2.626 -22.572 1.00 66.12 108 ARG A O 1
ATOM 875 N N . SER A 1 109 ? 16.055 -1.160 -21.939 1.00 65.81 109 SER A N 1
ATOM 876 C CA . SER A 1 109 ? 15.583 -0.869 -23.300 1.00 65.81 109 SER A CA 1
ATOM 877 C C . SER A 1 109 ? 16.673 -0.249 -24.184 1.00 65.81 109 SER A C 1
ATOM 879 O O . SER A 1 109 ? 16.695 -0.500 -25.387 1.00 65.81 109 SER A O 1
ATOM 881 N N . ILE A 1 110 ? 17.577 0.549 -23.605 1.00 59.81 110 ILE A N 1
ATOM 882 C CA . ILE A 1 110 ? 18.722 1.136 -24.318 1.00 59.81 110 ILE A CA 1
ATOM 883 C C . ILE A 1 110 ? 19.818 0.080 -24.539 1.00 59.81 110 ILE A C 1
ATOM 885 O O . ILE A 1 110 ? 20.364 -0.030 -25.632 1.00 59.81 110 ILE A O 1
ATOM 889 N N . ALA A 1 111 ? 20.118 -0.738 -23.531 1.00 59.66 111 ALA A N 1
ATOM 890 C CA . ALA A 1 111 ? 21.133 -1.790 -23.598 1.00 59.66 111 ALA A CA 1
ATOM 891 C C . ALA A 1 111 ? 20.709 -2.987 -24.469 1.00 59.66 111 ALA A C 1
ATOM 893 O O . ALA A 1 111 ? 21.551 -3.644 -25.062 1.00 59.66 111 ALA A O 1
ATOM 894 N N . SER A 1 112 ? 19.414 -3.275 -24.619 1.00 54.50 112 SER A N 1
ATOM 895 C CA . SER A 1 112 ? 18.947 -4.260 -25.603 1.00 54.50 112 SER A CA 1
ATOM 896 C C . SER A 1 112 ? 19.084 -3.758 -27.042 1.00 54.50 112 SER A C 1
ATOM 898 O O . SER A 1 112 ? 19.181 -4.572 -27.954 1.00 54.50 112 SER A O 1
ATOM 900 N N . ALA A 1 113 ? 19.108 -2.437 -27.254 1.00 55.78 113 ALA A N 1
ATOM 901 C CA . ALA A 1 113 ? 19.424 -1.838 -28.552 1.00 55.78 113 ALA A CA 1
ATOM 902 C C . ALA A 1 113 ? 20.943 -1.800 -28.824 1.00 55.78 113 ALA A C 1
ATOM 904 O O . ALA A 1 113 ? 21.365 -1.836 -29.978 1.00 55.78 113 ALA A O 1
ATOM 905 N N . SER A 1 114 ? 21.759 -1.787 -27.768 1.00 53.84 114 SER A N 1
ATOM 906 C CA . SER A 1 114 ? 23.224 -1.768 -27.816 1.00 53.84 114 SER A CA 1
ATOM 907 C C . SER A 1 114 ? 23.777 -3.039 -27.172 1.00 53.84 114 SER A C 1
ATOM 909 O O . SER A 1 114 ? 24.076 -3.037 -25.984 1.00 53.84 114 SER A O 1
ATOM 911 N N . GLY A 1 115 ? 23.863 -4.129 -27.940 1.00 47.69 115 GLY A N 1
ATOM 912 C CA . GLY A 1 115 ? 24.196 -5.477 -27.463 1.00 47.69 115 GLY A CA 1
ATOM 913 C C . GLY A 1 115 ? 25.165 -5.560 -26.268 1.00 47.69 115 GLY A C 1
ATOM 914 O O . GLY A 1 115 ? 26.326 -5.170 -26.371 1.00 47.69 115 GLY A O 1
ATOM 915 N N . ASN A 1 116 ? 24.653 -6.188 -25.201 1.00 42.28 116 ASN A N 1
ATOM 916 C CA . ASN A 1 116 ? 25.292 -6.732 -23.991 1.00 42.28 116 ASN A CA 1
ATOM 917 C C . ASN A 1 116 ? 25.370 -5.836 -22.739 1.00 42.28 116 ASN A C 1
ATOM 919 O O . ASN A 1 116 ? 26.206 -4.946 -22.642 1.00 42.28 116 ASN A O 1
ATOM 923 N N . LEU A 1 117 ? 24.600 -6.225 -21.708 1.00 44.28 117 LEU A N 1
ATOM 924 C CA . LEU A 1 117 ? 25.100 -6.511 -20.350 1.00 44.28 117 LEU A CA 1
ATOM 925 C C . LEU A 1 117 ? 24.060 -7.346 -19.562 1.00 44.28 117 LEU A C 1
ATOM 927 O O . LEU A 1 117 ? 22.887 -6.974 -19.491 1.00 44.28 117 LEU A O 1
ATOM 931 N N . GLU A 1 118 ? 24.480 -8.458 -18.947 1.00 40.75 118 GLU A N 1
ATOM 932 C CA . GLU A 1 118 ? 23.662 -9.229 -17.998 1.00 40.75 118 GLU A CA 1
ATOM 933 C C . GLU A 1 118 ? 23.505 -8.450 -16.684 1.00 40.75 118 GLU A C 1
ATOM 935 O O . GLU A 1 118 ? 24.489 -8.122 -16.021 1.00 40.75 118 GLU A O 1
ATOM 940 N N . ILE A 1 119 ? 22.266 -8.168 -16.273 1.00 44.62 119 ILE A N 1
ATOM 941 C CA . ILE A 1 119 ? 21.984 -7.576 -14.960 1.00 44.62 119 ILE A CA 1
ATOM 942 C C . ILE A 1 119 ? 21.319 -8.648 -14.102 1.00 44.62 119 ILE A C 1
ATOM 944 O O . ILE A 1 119 ? 20.134 -8.941 -14.271 1.00 44.62 119 ILE A O 1
ATOM 948 N N . SER A 1 120 ? 22.081 -9.236 -13.176 1.00 37.72 120 SER A N 1
ATOM 949 C CA . SER A 1 120 ? 21.535 -10.184 -12.204 1.00 37.72 120 SER A CA 1
ATOM 950 C C . SER A 1 120 ? 20.522 -9.479 -11.292 1.00 37.72 120 SER A C 1
ATOM 952 O O . SER A 1 120 ? 20.677 -8.310 -10.920 1.00 37.72 120 SER A O 1
ATOM 954 N N . ALA A 1 121 ? 19.431 -10.179 -10.982 1.00 43.03 121 ALA A N 1
ATOM 955 C CA . ALA A 1 121 ? 18.360 -9.675 -10.137 1.00 43.03 121 ALA A CA 1
ATOM 956 C C . ALA A 1 121 ? 18.915 -9.252 -8.766 1.00 43.03 121 ALA A C 1
ATOM 958 O O . ALA A 1 121 ? 19.280 -10.081 -7.932 1.00 43.03 121 ALA A O 1
ATOM 959 N N . VAL A 1 122 ? 18.959 -7.943 -8.516 1.00 42.03 122 VAL A N 1
ATOM 960 C CA . VAL A 1 122 ? 19.269 -7.406 -7.190 1.00 42.03 122 VAL A CA 1
ATOM 961 C C . VAL A 1 122 ? 18.072 -7.709 -6.297 1.00 42.03 122 VAL A C 1
ATOM 963 O O . VAL A 1 122 ? 17.062 -7.020 -6.386 1.00 42.03 122 VAL A O 1
ATOM 966 N N . ARG A 1 123 ? 18.178 -8.735 -5.448 1.00 37.56 123 ARG A N 1
ATOM 967 C CA . ARG A 1 123 ? 17.256 -8.947 -4.324 1.00 37.56 123 ARG A CA 1
ATOM 968 C C . ARG A 1 123 ? 17.647 -7.972 -3.210 1.00 37.56 123 ARG A C 1
ATOM 970 O O . ARG A 1 123 ? 18.677 -8.203 -2.570 1.00 37.56 123 ARG A O 1
ATOM 977 N N . PRO A 1 124 ? 16.889 -6.897 -2.937 1.00 40.28 124 PRO A N 1
ATOM 978 C CA . PRO A 1 124 ? 17.164 -6.094 -1.762 1.00 40.28 124 PRO A CA 1
ATOM 979 C C . PRO A 1 124 ? 16.756 -6.923 -0.5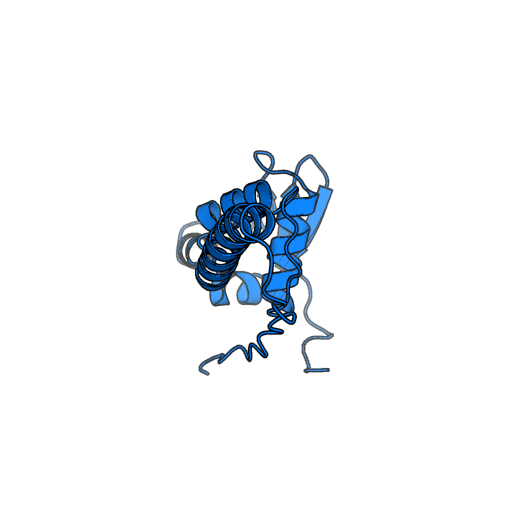40 1.00 40.28 124 PRO A C 1
ATOM 981 O O . PRO A 1 124 ? 15.585 -7.249 -0.357 1.00 40.28 124 PRO A O 1
ATOM 984 N N . ARG A 1 125 ? 17.719 -7.286 0.313 1.00 43.41 125 ARG A N 1
ATOM 985 C CA . ARG A 1 125 ? 17.410 -7.698 1.688 1.00 43.41 125 ARG A CA 1
ATOM 986 C C . ARG A 1 125 ? 17.017 -6.443 2.459 1.00 43.41 125 ARG A C 1
ATOM 988 O O . ARG A 1 125 ? 17.864 -5.824 3.094 1.00 43.41 125 ARG A O 1
ATOM 995 N N . TYR A 1 126 ? 15.753 -6.052 2.375 1.00 44.22 126 TYR A N 1
ATOM 996 C CA . TYR A 1 126 ? 15.222 -5.006 3.235 1.00 44.22 126 TYR A CA 1
ATOM 997 C C . TYR A 1 126 ? 14.885 -5.611 4.604 1.00 44.22 126 TYR A C 1
ATOM 999 O O . TYR A 1 126 ? 14.183 -6.619 4.696 1.00 44.22 126 TYR A O 1
ATOM 1007 N N . LYS A 1 127 ? 15.441 -5.032 5.672 1.00 38.41 127 LYS A N 1
ATOM 1008 C CA . LYS A 1 127 ? 15.011 -5.279 7.052 1.00 38.41 127 LYS A CA 1
ATOM 1009 C C . LYS A 1 127 ? 14.309 -4.008 7.528 1.00 38.41 127 LYS A C 1
ATOM 1011 O O . LYS A 1 127 ? 14.999 -2.995 7.634 1.00 38.41 127 LYS A O 1
ATOM 1016 N N . PRO A 1 128 ? 13.002 -4.035 7.829 1.00 41.56 128 PRO A N 1
ATOM 1017 C CA . PRO A 1 128 ? 12.354 -2.885 8.439 1.00 41.56 128 PRO A CA 1
ATOM 1018 C C . PRO A 1 128 ? 12.988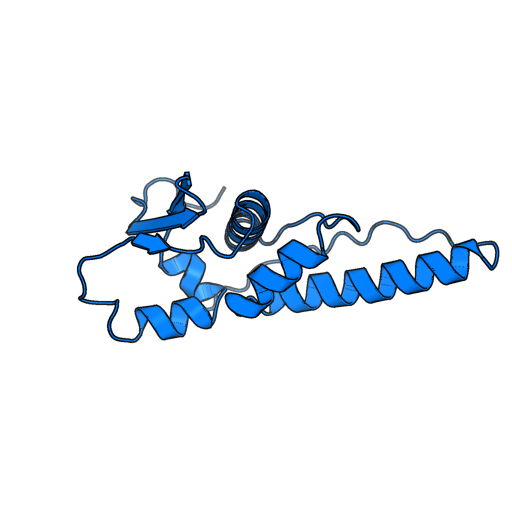 -2.637 9.811 1.00 41.56 128 PRO A C 1
ATOM 1020 O O . PRO A 1 128 ? 13.008 -3.523 10.670 1.00 41.56 128 PRO A O 1
ATOM 1023 N N . VAL A 1 129 ? 13.552 -1.445 10.004 1.00 43.81 129 VAL A N 1
ATOM 1024 C CA . VAL A 1 129 ? 14.011 -0.981 11.316 1.00 43.81 129 VAL A CA 1
ATOM 1025 C C . VAL A 1 129 ? 12.822 -0.297 11.970 1.00 43.81 129 VAL A C 1
ATOM 1027 O O . VAL A 1 129 ? 12.652 0.913 11.861 1.00 43.81 129 VAL A O 1
ATOM 1030 N N . TYR A 1 130 ? 11.977 -1.077 12.639 1.00 45.44 130 TYR A N 1
ATOM 1031 C CA . TYR A 1 130 ? 11.013 -0.502 13.567 1.00 45.44 130 TYR A CA 1
ATOM 1032 C C . TYR A 1 130 ? 11.810 0.014 14.769 1.00 45.44 130 TYR A C 1
ATOM 1034 O O . TYR A 1 130 ? 12.354 -0.777 15.542 1.00 45.44 130 TYR A O 1
ATOM 1042 N N . LYS A 1 131 ? 11.966 1.336 14.881 1.00 34.22 131 LYS A N 1
ATOM 1043 C CA . LYS A 1 131 ? 12.472 1.946 16.112 1.00 34.22 131 LYS A CA 1
ATOM 1044 C C . LYS A 1 131 ? 11.362 1.840 17.159 1.00 34.22 131 LYS A C 1
ATOM 1046 O O . LYS A 1 131 ? 10.271 2.357 16.935 1.00 34.22 131 LYS A O 1
ATOM 1051 N N . HIS A 1 132 ? 11.651 1.088 18.217 1.00 40.28 132 HIS A N 1
ATOM 1052 C CA . HIS A 1 132 ? 10.873 1.036 19.453 1.00 40.28 132 HIS A CA 1
ATOM 1053 C C . HIS A 1 132 ? 11.012 2.338 20.239 1.00 40.28 132 HIS A C 1
ATOM 1055 O O . HIS A 1 132 ? 12.102 2.953 20.143 1.00 40.28 132 HIS A O 1
#

Organism: Hermetia illucens (NCBI:txid343691)

InterPro domains:
  IPR000210 BTB/POZ domain [PF00651] (3-105)
  IPR000210 BTB/POZ domain [PS50097] (9-76)
  IPR000210 BTB/POZ domain [SM00225] (9-106)
  IPR011333 SKP1/BTB/POZ domain superfamily [G3DSA:3.30.710.10] (2-122)
  IPR011333 SKP1/BTB/POZ domain superfamily [SSF54695] (6-104)

pLDDT: mean 79.26, std 20.55, range [34.22, 98.31]

Foldseek 3Di:
DDPPVDDFQQAWEAELNDTDGHHLVLLCLQFPQSVVVCVDDVVPPSHRYDYPNVADPVLVVQVRVCSVPVDDDDDPVRLVRVCVVCVNRVRPSSVVVSVVVVVVVVVVVVCVVVDDDDDPDPDDPDDDPPDD